Protein AF-A0A828Z2A7-F1 (afdb_monomer)

Foldseek 3Di:
DVVLVVVCPVVDDQLQVVCVVVVHDCVPQDDPSSQDPVNVVSVVVVVVVVVVVCCVVVVPDD

pLDDT: mean 75.42, std 8.53, range [54.59, 87.94]

Secondary structure (DSSP, 8-state):
-HHHHHHHHHHS--HHHHHHHTT---TT--GGGGS-HHHHHHHHHHHHHHHHHHHHHTT---

Organism: NCBI:txid1001589

Mean predicted aligned error: 8.72 Å

Radius of gyration: 15.38 Å; Cα contacts (8 Å, |Δi|>4): 28; chains: 1; bounding box: 37×17×42 Å

Structure (mmCIF, N/CA/C/O backbone):
data_AF-A0A828Z2A7-F1
#
_entry.id   AF-A0A828Z2A7-F1
#
loop_
_atom_site.group_PDB
_atom_site.id
_atom_site.type_symbol
_atom_site.label_atom_id
_atom_site.label_alt_id
_atom_site.label_comp_id
_atom_site.label_asym_id
_atom_site.label_entity_id
_atom_site.label_seq_id
_atom_site.pdbx_PDB_ins_code
_atom_site.Cartn_x
_atom_site.Cartn_y
_atom_site.Cartn_z
_atom_site.occupancy
_atom_site.B_iso_or_equiv
_atom_site.auth_seq_id
_atom_site.auth_comp_id
_atom_site.auth_asym_id
_atom_site.auth_atom_id
_atom_site.pdbx_PDB_model_num
ATOM 1 N N . MET A 1 1 ? 8.495 -9.096 -7.788 1.00 55.59 1 MET A N 1
ATOM 2 C CA . MET A 1 1 ? 7.112 -8.571 -7.680 1.00 55.59 1 MET A CA 1
ATOM 3 C C . MET A 1 1 ? 6.426 -8.892 -6.346 1.00 55.59 1 MET A C 1
ATOM 5 O O . MET A 1 1 ? 5.897 -7.978 -5.733 1.00 55.59 1 MET A O 1
ATOM 9 N N . PHE A 1 2 ? 6.445 -10.146 -5.865 1.00 54.59 2 PHE A N 1
ATOM 10 C CA . PHE A 1 2 ? 5.723 -10.566 -4.643 1.00 54.59 2 PHE A CA 1
ATOM 11 C C . PHE A 1 2 ? 6.224 -9.903 -3.342 1.00 54.59 2 PHE A C 1
ATOM 13 O O . PHE A 1 2 ? 5.442 -9.637 -2.433 1.00 54.59 2 PHE A O 1
ATOM 20 N N . CYS A 1 3 ? 7.519 -9.576 -3.265 1.00 63.81 3 CYS A N 1
ATOM 21 C CA . CYS A 1 3 ? 8.134 -9.068 -2.036 1.00 63.81 3 CYS A CA 1
ATOM 22 C C . CYS A 1 3 ? 7.642 -7.673 -1.625 1.00 63.81 3 CYS A C 1
ATOM 24 O O . CYS A 1 3 ? 7.584 -7.392 -0.440 1.00 63.81 3 CYS A O 1
ATOM 26 N N . ILE A 1 4 ? 7.259 -6.803 -2.564 1.00 67.38 4 ILE A N 1
ATOM 27 C CA . ILE A 1 4 ? 6.884 -5.412 -2.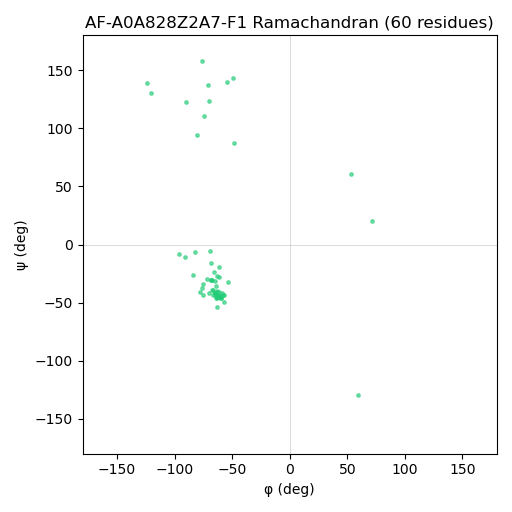246 1.00 67.38 4 ILE A CA 1
ATOM 28 C C . ILE A 1 4 ? 5.494 -5.358 -1.606 1.00 67.38 4 ILE A C 1
ATOM 30 O O . ILE A 1 4 ? 5.306 -4.683 -0.599 1.00 67.38 4 ILE A O 1
ATOM 34 N N . LEU A 1 5 ? 4.539 -6.122 -2.146 1.00 65.62 5 LEU A N 1
ATOM 35 C CA . LEU A 1 5 ? 3.212 -6.272 -1.542 1.00 65.62 5 LEU A CA 1
ATOM 36 C C . LEU A 1 5 ? 3.292 -7.003 -0.196 1.00 65.62 5 LEU A C 1
ATOM 38 O O . LEU A 1 5 ? 2.638 -6.584 0.754 1.00 65.62 5 LEU A O 1
ATOM 42 N N . GLY A 1 6 ? 4.148 -8.027 -0.088 1.00 68.06 6 GLY A N 1
ATOM 43 C CA . GLY A 1 6 ? 4.406 -8.718 1.179 1.00 68.06 6 GLY A CA 1
ATOM 44 C C . GLY A 1 6 ? 5.017 -7.804 2.247 1.00 68.06 6 GLY A C 1
ATOM 45 O O . GLY A 1 6 ? 4.543 -7.780 3.376 1.00 68.06 6 GLY A O 1
ATOM 46 N N . ILE A 1 7 ? 6.015 -6.988 1.890 1.00 72.25 7 ILE A N 1
ATOM 47 C CA . ILE A 1 7 ? 6.609 -5.990 2.794 1.00 72.25 7 ILE A CA 1
ATOM 48 C C . ILE A 1 7 ? 5.571 -4.932 3.189 1.00 72.25 7 ILE A C 1
ATOM 50 O O . ILE A 1 7 ? 5.496 -4.562 4.358 1.00 72.25 7 ILE A O 1
ATOM 54 N N . GLY A 1 8 ? 4.737 -4.485 2.246 1.00 67.44 8 GLY A N 1
ATOM 55 C CA . GLY A 1 8 ? 3.631 -3.568 2.523 1.00 67.44 8 GLY A CA 1
ATOM 56 C C . GLY A 1 8 ? 2.646 -4.131 3.552 1.00 67.44 8 GLY A C 1
ATOM 57 O O . GLY A 1 8 ? 2.2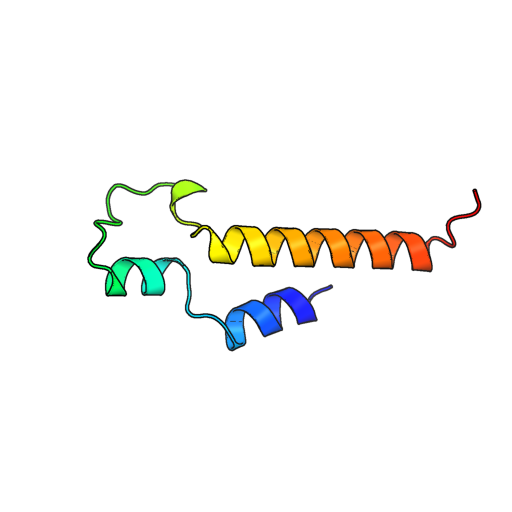78 -3.430 4.486 1.00 67.44 8 GLY A O 1
ATOM 58 N N . MET A 1 9 ? 2.288 -5.411 3.436 1.00 70.19 9 MET A N 1
ATOM 59 C CA . MET A 1 9 ? 1.419 -6.104 4.397 1.00 70.19 9 MET A CA 1
ATOM 60 C C . MET A 1 9 ? 2.063 -6.328 5.772 1.00 70.19 9 MET A C 1
ATOM 62 O O . MET A 1 9 ? 1.354 -6.344 6.770 1.00 70.19 9 MET A O 1
ATOM 66 N N . ILE A 1 10 ? 3.387 -6.494 5.849 1.00 74.75 10 ILE A N 1
ATOM 67 C CA . ILE A 1 10 ? 4.096 -6.676 7.129 1.00 74.75 10 ILE A CA 1
ATOM 68 C C . ILE A 1 10 ? 4.276 -5.340 7.862 1.00 74.75 10 ILE A C 1
ATOM 70 O O . ILE A 1 10 ? 4.153 -5.282 9.083 1.00 74.75 10 ILE A O 1
ATOM 74 N N . LEU A 1 11 ? 4.599 -4.269 7.131 1.00 70.75 11 LEU A N 1
ATOM 75 C CA . LEU A 1 11 ? 4.908 -2.962 7.716 1.00 70.75 11 LEU A CA 1
ATOM 76 C C . LEU A 1 11 ? 3.667 -2.116 8.006 1.00 70.75 11 LEU A C 1
ATOM 78 O O . LEU A 1 11 ? 3.720 -1.244 8.876 1.00 70.75 11 LEU A O 1
ATOM 82 N N . PHE A 1 12 ? 2.570 -2.333 7.279 1.00 72.75 12 PHE A N 1
ATOM 83 C CA . PHE A 1 12 ? 1.366 -1.523 7.403 1.00 72.75 12 PHE A CA 1
ATOM 84 C C . PHE A 1 12 ? 0.169 -2.368 7.813 1.00 72.75 12 PHE A C 1
ATOM 86 O O . PHE A 1 12 ? -0.154 -3.378 7.196 1.00 72.75 12 PHE A O 1
ATOM 93 N N . THR A 1 13 ? -0.527 -1.889 8.840 1.00 70.19 13 THR A N 1
ATOM 94 C CA . THR A 1 13 ? -1.814 -2.421 9.277 1.00 70.19 13 THR A CA 1
ATOM 95 C C . THR A 1 13 ? -2.814 -2.443 8.121 1.00 70.19 13 THR A C 1
ATOM 97 O O . THR A 1 13 ? -2.899 -1.491 7.334 1.00 70.19 13 THR A O 1
ATOM 100 N N . ASP A 1 14 ? -3.599 -3.519 8.042 1.00 73.88 14 ASP A N 1
ATOM 101 C CA . ASP A 1 14 ? -4.632 -3.689 7.026 1.00 73.88 14 ASP A CA 1
ATOM 102 C C . ASP A 1 14 ? -5.533 -2.447 6.916 1.00 73.88 14 ASP A C 1
ATOM 104 O O . ASP A 1 14 ? -5.899 -1.851 7.938 1.00 73.88 14 ASP A O 1
ATOM 108 N N . PRO A 1 15 ? -5.982 -2.076 5.703 1.00 73.19 15 PRO A N 1
ATOM 109 C CA . PRO A 1 15 ? -6.784 -0.870 5.501 1.00 73.19 15 PRO A CA 1
ATOM 110 C C . PRO A 1 15 ? -8.114 -0.935 6.265 1.00 73.19 15 PRO A C 1
ATOM 112 O O . PRO A 1 15 ? -8.644 0.088 6.694 1.00 73.19 15 PRO A O 1
ATOM 115 N N . LYS A 1 16 ? -8.630 -2.150 6.494 1.00 74.44 16 LYS A N 1
ATOM 116 C CA . LYS A 1 16 ? -9.776 -2.402 7.371 1.00 74.44 16 LYS A CA 1
ATOM 117 C C . LYS A 1 16 ? -9.461 -2.018 8.815 1.00 74.44 16 LYS A C 1
ATOM 119 O O . LYS A 1 16 ? -10.192 -1.238 9.410 1.00 74.44 16 LYS A O 1
ATOM 124 N N . SER A 1 17 ? -8.370 -2.543 9.359 1.00 76.00 17 SER A N 1
ATOM 125 C CA . SER A 1 17 ? -7.951 -2.318 10.742 1.00 76.00 17 SER A CA 1
ATOM 126 C C . SER A 1 17 ? -7.604 -0.846 11.010 1.00 76.00 17 SER A C 1
ATOM 128 O O . SER A 1 17 ? -7.968 -0.328 12.063 1.00 76.00 17 SER A O 1
ATOM 130 N N . GLU A 1 18 ? -7.014 -0.131 10.041 1.00 76.44 18 GLU A N 1
ATOM 131 C CA . GLU A 1 18 ? -6.815 1.330 10.112 1.00 76.44 18 GLU A CA 1
ATOM 132 C C . GLU A 1 18 ? -8.132 2.102 10.272 1.00 76.44 18 GLU A C 1
ATOM 134 O O . GLU A 1 18 ? -8.203 3.056 11.048 1.00 76.44 18 GLU A O 1
ATOM 139 N N . ARG A 1 19 ? -9.177 1.704 9.540 1.00 74.44 19 ARG A N 1
ATOM 140 C CA . ARG A 1 19 ? -10.488 2.366 9.578 1.00 74.44 19 ARG A CA 1
ATOM 141 C C . ARG A 1 19 ? -11.286 2.016 10.831 1.00 74.44 19 ARG A C 1
ATOM 143 O O . ARG A 1 19 ? -11.898 2.911 11.408 1.00 74.44 19 ARG A O 1
ATOM 150 N N . ILE A 1 20 ? -11.203 0.766 11.308 1.00 80.75 20 ILE A N 1
ATOM 151 C CA . ILE A 1 20 ? -11.798 0.356 12.596 1.00 80.75 20 ILE A CA 1
ATOM 152 C C . ILE A 1 20 ? -11.175 1.183 13.723 1.00 80.75 20 ILE A C 1
ATOM 154 O O . ILE A 1 20 ? -11.895 1.731 14.552 1.00 80.75 20 ILE A O 1
ATOM 158 N N . ALA A 1 21 ? -9.846 1.329 13.727 1.00 80.69 21 ALA A N 1
ATOM 159 C CA . ALA A 1 21 ? -9.134 2.112 14.736 1.00 80.69 21 ALA A CA 1
ATOM 160 C C . ALA A 1 21 ? -9.496 3.609 14.712 1.00 80.69 21 ALA A C 1
ATOM 162 O O . ALA A 1 21 ? -9.417 4.275 15.740 1.00 80.69 21 ALA A O 1
ATOM 163 N N . ARG A 1 22 ? -9.916 4.143 13.557 1.00 79.81 22 ARG A N 1
ATOM 164 C CA . ARG A 1 22 ? -10.432 5.516 13.417 1.00 79.81 22 ARG A CA 1
ATOM 165 C C . ARG A 1 22 ? -11.907 5.666 13.803 1.00 79.81 22 ARG A C 1
ATOM 167 O O . ARG A 1 22 ? -12.396 6.791 13.821 1.00 79.81 22 ARG A O 1
ATOM 174 N N . GLY A 1 23 ? -12.606 4.569 14.097 1.00 80.00 23 GLY A N 1
ATOM 175 C CA . GLY A 1 23 ? -14.042 4.577 14.378 1.00 80.00 23 GLY A CA 1
ATOM 176 C C . GLY A 1 23 ? -14.912 4.834 13.144 1.00 80.00 23 GLY A C 1
ATOM 177 O O . GLY A 1 23 ? -16.057 5.253 13.295 1.00 80.00 23 GLY A O 1
ATOM 178 N N . GLU A 1 24 ? -14.392 4.618 11.928 1.00 78.38 24 GLU A N 1
ATOM 179 C CA . GLU A 1 24 ? -15.201 4.714 10.708 1.00 78.38 24 GLU A CA 1
ATOM 180 C C . GLU A 1 24 ? -16.177 3.533 10.625 1.00 78.38 24 GLU A C 1
ATOM 182 O O . GLU A 1 24 ? -15.797 2.383 10.857 1.00 78.38 24 GLU A O 1
ATOM 187 N N . ASP A 1 25 ? -17.428 3.799 10.239 1.00 77.50 25 ASP A N 1
ATOM 188 C CA . ASP A 1 25 ? -18.381 2.735 9.930 1.00 77.50 25 ASP A CA 1
ATOM 189 C C . ASP A 1 25 ? -18.042 2.097 8.576 1.00 77.50 25 ASP A C 1
ATOM 191 O O . ASP A 1 25 ? -18.181 2.691 7.504 1.00 77.50 25 ASP A O 1
ATOM 195 N N . ILE A 1 26 ? -17.578 0.854 8.645 1.00 75.56 26 ILE A N 1
ATOM 196 C CA . ILE A 1 26 ? -17.079 0.089 7.502 1.00 75.56 26 ILE A CA 1
ATOM 197 C C . ILE A 1 26 ? -18.146 -0.827 6.913 1.00 75.56 26 ILE A C 1
ATOM 199 O O . ILE A 1 26 ? -17.945 -1.389 5.839 1.00 75.56 26 ILE A O 1
ATOM 203 N N . SER A 1 27 ? -19.297 -0.953 7.578 1.00 74.75 27 SER A N 1
ATOM 204 C CA . SER A 1 27 ? -20.422 -1.758 7.091 1.00 74.75 27 SER A CA 1
ATOM 205 C C . SER A 1 27 ? -21.036 -1.186 5.804 1.00 74.75 27 SER A C 1
ATOM 207 O O . SER A 1 27 ? -21.595 -1.923 4.996 1.00 74.75 27 SER A O 1
ATOM 209 N N . GLN A 1 28 ? -20.854 0.117 5.576 1.00 69.31 28 GLN A N 1
ATOM 210 C CA . GLN A 1 28 ? -21.314 0.856 4.396 1.00 69.31 28 GLN A CA 1
ATOM 211 C C . GLN A 1 28 ? -20.274 0.897 3.257 1.00 69.31 28 GLN A C 1
ATOM 213 O O . GLN A 1 28 ? -20.570 1.355 2.148 1.00 69.31 28 GLN A O 1
ATOM 218 N N . LEU A 1 29 ? -19.031 0.471 3.512 1.00 72.19 29 LEU A N 1
ATOM 219 C CA . LEU A 1 29 ? -17.939 0.551 2.543 1.00 72.19 29 LEU A CA 1
ATOM 220 C C . LEU A 1 29 ? -17.894 -0.730 1.706 1.00 72.19 29 LEU A C 1
ATOM 222 O O . LEU A 1 29 ? -17.747 -1.827 2.229 1.00 72.19 29 LEU A O 1
ATOM 226 N N . ASN A 1 30 ? -17.997 -0.582 0.383 1.00 68.12 30 ASN A N 1
ATOM 227 C CA . ASN A 1 30 ? -18.012 -1.702 -0.556 1.00 68.12 30 ASN A CA 1
ATOM 228 C C . ASN A 1 30 ? -16.897 -1.556 -1.606 1.00 68.12 30 ASN A C 1
ATOM 230 O O . ASN A 1 30 ? -16.642 -0.456 -2.109 1.00 68.12 30 ASN A O 1
ATOM 234 N N . GLY A 1 31 ? -16.226 -2.664 -1.931 1.00 72.81 31 GLY A N 1
ATOM 235 C CA . GLY A 1 31 ? -15.193 -2.734 -2.973 1.00 72.81 31 GLY A CA 1
ATOM 236 C C . GLY A 1 31 ? -13.993 -1.802 -2.749 1.00 72.81 31 GLY A C 1
ATOM 237 O O . GLY A 1 31 ? -13.398 -1.769 -1.677 1.00 72.81 31 GLY A O 1
ATOM 238 N N . TYR A 1 32 ? -13.628 -1.017 -3.768 1.00 68.62 32 TYR A N 1
ATOM 239 C CA . TYR A 1 32 ? -12.455 -0.126 -3.751 1.00 68.62 32 TYR A CA 1
ATOM 240 C C . TYR A 1 32 ? -12.511 0.968 -2.669 1.00 68.62 32 TYR A C 1
ATOM 242 O O . TYR A 1 32 ? -11.473 1.513 -2.295 1.00 68.62 32 TYR A O 1
ATOM 250 N N . ARG A 1 33 ? -13.701 1.276 -2.127 1.00 70.56 33 ARG A N 1
ATOM 251 C CA . ARG A 1 33 ? -13.860 2.251 -1.033 1.00 70.56 33 ARG A CA 1
ATOM 252 C C . ARG A 1 33 ? -13.260 1.760 0.286 1.00 70.56 33 ARG A C 1
ATOM 254 O O . ARG A 1 33 ? -13.038 2.581 1.168 1.00 70.56 33 ARG A O 1
ATOM 261 N N . PHE A 1 34 ? -12.966 0.465 0.416 1.00 72.62 34 PHE A N 1
ATOM 262 C CA . PHE 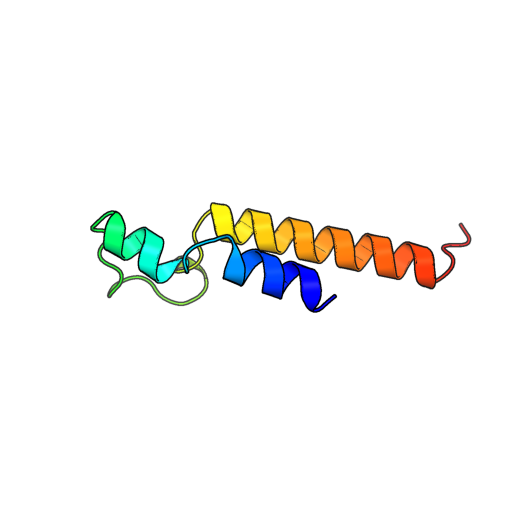A 1 34 ? -12.288 -0.103 1.584 1.00 72.62 34 PHE A CA 1
ATOM 263 C C . PHE A 1 34 ? -10.802 0.272 1.652 1.00 72.62 34 PHE A C 1
ATOM 265 O O . PHE A 1 34 ? -10.236 0.391 2.738 1.00 72.62 34 PHE A O 1
ATOM 272 N N . ILE A 1 35 ? -10.170 0.490 0.497 1.00 77.12 35 ILE A N 1
ATOM 273 C CA . ILE A 1 35 ? -8.741 0.791 0.397 1.00 77.12 35 ILE A CA 1
ATOM 274 C C . ILE A 1 35 ? -8.509 2.203 0.950 1.00 77.12 35 ILE A C 1
ATOM 276 O O . ILE A 1 35 ? -9.162 3.164 0.533 1.00 77.12 35 ILE A O 1
ATOM 280 N N . THR A 1 36 ? -7.631 2.347 1.944 1.00 79.94 36 THR A N 1
ATOM 281 C CA . THR A 1 36 ? -7.267 3.668 2.482 1.00 79.94 36 THR A CA 1
ATOM 282 C C . THR A 1 36 ? -6.301 4.382 1.525 1.00 79.94 36 THR A C 1
ATOM 284 O O . THR 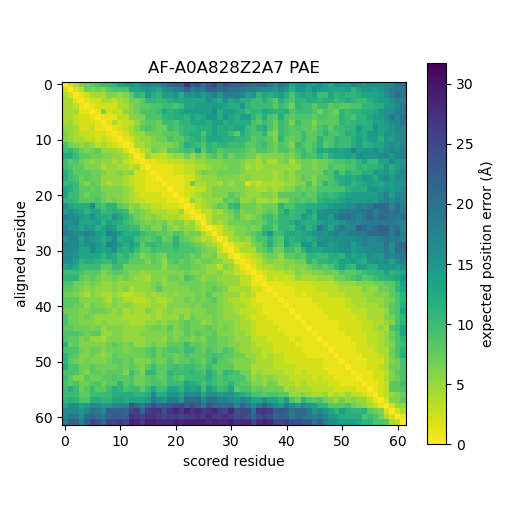A 1 36 ? -5.620 3.725 0.733 1.00 79.94 36 THR A O 1
ATOM 287 N N . PRO A 1 37 ? -6.191 5.725 1.576 1.00 81.12 37 PRO A N 1
ATOM 288 C CA . PRO A 1 37 ? -5.263 6.475 0.720 1.00 81.12 37 PRO A CA 1
ATOM 289 C C . PRO A 1 37 ? -3.811 5.977 0.805 1.00 81.12 37 PRO A C 1
ATOM 291 O O . PRO A 1 37 ? -3.084 5.981 -0.185 1.00 81.12 37 PRO A O 1
ATOM 294 N N . ARG A 1 38 ? -3.398 5.486 1.980 1.00 81.62 38 ARG A N 1
ATOM 295 C CA . ARG A 1 38 ? -2.079 4.881 2.198 1.00 81.62 38 ARG A CA 1
ATOM 296 C C . ARG A 1 38 ? -1.889 3.611 1.369 1.00 81.62 38 ARG A C 1
ATOM 298 O O . ARG A 1 38 ? -0.867 3.456 0.710 1.00 81.62 38 ARG A O 1
ATOM 305 N N . TRP A 1 39 ? -2.884 2.733 1.355 1.00 82.56 39 TRP A N 1
ATOM 306 C CA . TRP A 1 39 ? -2.844 1.504 0.566 1.00 82.56 39 TRP A CA 1
ATOM 307 C C . TRP A 1 39 ? -2.896 1.767 -0.944 1.00 82.56 39 TRP A C 1
ATOM 309 O O . TRP A 1 39 ? -2.244 1.053 -1.703 1.00 82.56 39 TRP A O 1
ATOM 319 N N . TRP A 1 40 ? -3.556 2.844 -1.381 1.00 84.69 40 TRP A N 1
ATOM 320 C CA . TRP A 1 40 ? -3.442 3.327 -2.763 1.00 84.69 40 TRP A CA 1
ATOM 321 C C . TRP A 1 40 ? -2.010 3.731 -3.130 1.00 84.69 40 TRP A C 1
ATOM 323 O O . TRP A 1 40 ? -1.543 3.383 -4.213 1.00 84.69 40 TRP A O 1
ATOM 333 N N . ALA A 1 41 ? -1.285 4.400 -2.228 1.00 84.94 41 ALA A N 1
ATOM 334 C CA . ALA A 1 41 ? 0.118 4.748 -2.456 1.00 84.94 41 ALA A CA 1
ATOM 335 C C . ALA A 1 41 ? 1.016 3.501 -2.543 1.00 84.94 41 ALA A C 1
ATOM 337 O O . ALA A 1 41 ? 1.856 3.412 -3.436 1.00 84.94 41 ALA A O 1
ATOM 338 N N . ILE A 1 42 ? 0.806 2.508 -1.671 1.00 84.81 42 ILE A N 1
ATOM 339 C CA . ILE A 1 42 ? 1.548 1.234 -1.709 1.00 84.81 42 ILE A CA 1
ATOM 340 C C . ILE A 1 42 ? 1.293 0.500 -3.032 1.00 84.81 42 ILE A C 1
ATOM 342 O O . ILE A 1 42 ? 2.240 0.038 -3.667 1.00 84.81 42 ILE A O 1
ATOM 346 N N . LEU A 1 43 ? 0.034 0.435 -3.481 1.00 84.12 43 LEU A N 1
ATOM 347 C CA . LEU A 1 43 ? -0.321 -0.157 -4.774 1.00 84.12 43 LEU A CA 1
ATOM 348 C C . LEU A 1 43 ? 0.350 0.581 -5.936 1.00 84.12 43 LEU A C 1
ATOM 350 O O . LEU A 1 43 ? 0.925 -0.067 -6.807 1.00 84.12 43 LEU A O 1
ATOM 354 N N . ALA A 1 44 ? 0.336 1.916 -5.930 1.00 87.25 44 ALA A N 1
ATOM 355 C CA . ALA A 1 44 ? 0.990 2.717 -6.961 1.00 87.25 44 ALA A CA 1
ATOM 356 C C . ALA A 1 44 ? 2.502 2.450 -7.024 1.00 87.25 44 ALA A C 1
ATOM 358 O O . ALA A 1 44 ? 3.041 2.238 -8.108 1.00 87.25 44 ALA A O 1
ATOM 359 N N . ILE A 1 45 ? 3.180 2.382 -5.874 1.00 86.75 45 ILE A N 1
ATOM 360 C CA . ILE A 1 45 ? 4.615 2.061 -5.802 1.00 86.75 45 ILE A CA 1
ATOM 361 C C . ILE A 1 45 ? 4.879 0.635 -6.294 1.00 86.75 45 ILE A C 1
ATOM 363 O O . ILE A 1 45 ? 5.836 0.409 -7.036 1.00 86.75 45 ILE A O 1
ATOM 367 N N . ALA A 1 46 ? 4.034 -0.329 -5.92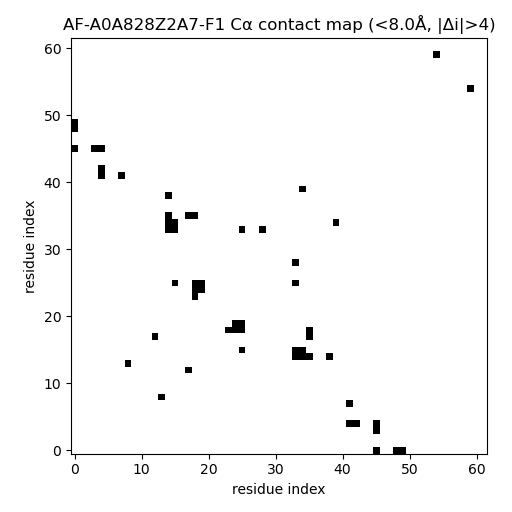3 1.00 84.94 46 ALA A N 1
ATOM 368 C CA . ALA A 1 46 ? 4.169 -1.708 -6.377 1.00 84.94 46 ALA A CA 1
ATOM 369 C C . ALA A 1 46 ? 4.029 -1.815 -7.904 1.00 84.94 46 ALA A C 1
ATOM 371 O O . ALA A 1 46 ? 4.859 -2.464 -8.539 1.00 84.94 46 ALA A O 1
ATOM 372 N N . PHE A 1 47 ? 3.042 -1.132 -8.494 1.00 85.38 47 PHE A N 1
ATOM 373 C CA . PHE A 1 47 ? 2.861 -1.057 -9.946 1.00 85.38 47 PHE A CA 1
ATOM 374 C C . PHE A 1 47 ? 4.015 -0.340 -10.646 1.00 85.38 47 PHE A C 1
ATOM 376 O O . PHE A 1 47 ? 4.493 -0.815 -11.672 1.00 85.38 47 PHE A O 1
ATOM 383 N N . LEU A 1 48 ? 4.506 0.766 -10.088 1.00 87.94 48 LEU A N 1
ATOM 384 C CA . LEU A 1 48 ? 5.642 1.489 -10.654 1.00 87.94 48 LEU A CA 1
ATOM 385 C C . LEU A 1 48 ? 6.911 0.631 -10.628 1.00 87.94 48 LEU A C 1
ATOM 387 O O . LEU A 1 48 ? 7.623 0.544 -11.620 1.00 87.94 48 LEU A 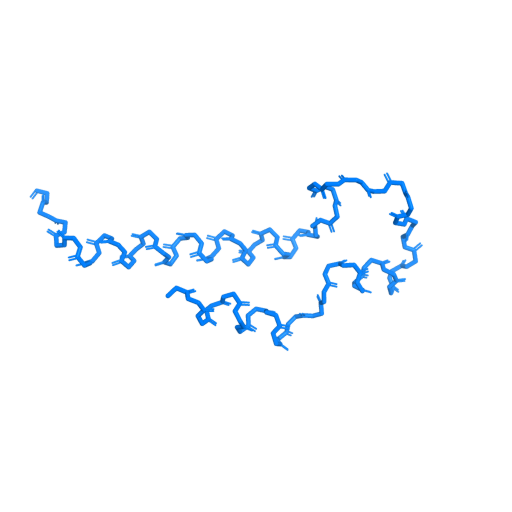O 1
ATOM 391 N N . THR A 1 49 ? 7.169 -0.057 -9.517 1.00 85.38 49 THR A N 1
ATOM 392 C CA . THR A 1 49 ? 8.342 -0.931 -9.394 1.00 85.38 49 THR A CA 1
ATOM 393 C C . THR A 1 49 ? 8.234 -2.134 -10.322 1.00 85.38 49 THR A C 1
ATOM 395 O O . THR A 1 49 ? 9.220 -2.528 -10.935 1.00 85.38 49 THR A O 1
ATOM 398 N N . ALA A 1 50 ? 7.033 -2.700 -10.453 1.00 83.06 50 ALA A N 1
ATOM 399 C CA . ALA A 1 50 ? 6.731 -3.739 -11.426 1.00 83.06 50 ALA A CA 1
ATOM 400 C C . ALA A 1 50 ? 7.040 -3.286 -12.854 1.00 83.06 50 ALA A C 1
ATOM 402 O O . ALA A 1 50 ? 7.741 -3.986 -13.577 1.00 83.06 50 ALA A O 1
ATOM 403 N N . PHE A 1 51 ? 6.561 -2.100 -13.221 1.00 84.56 51 PHE A N 1
ATOM 404 C CA . PHE A 1 51 ? 6.762 -1.511 -14.536 1.00 84.56 51 PHE A CA 1
ATOM 405 C C . PHE A 1 51 ? 8.236 -1.208 -14.818 1.00 84.56 51 PHE A C 1
ATOM 407 O O . PHE A 1 51 ? 8.740 -1.574 -15.869 1.00 84.56 51 PHE A O 1
ATOM 414 N N . VAL A 1 52 ? 8.957 -0.606 -13.868 1.00 85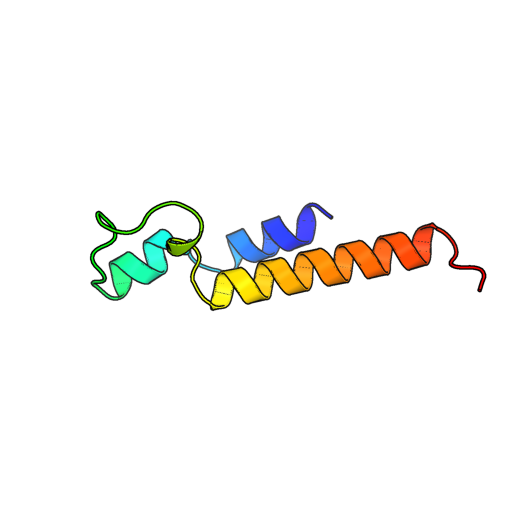.81 52 VAL A N 1
ATOM 415 C CA . VAL A 1 52 ? 10.402 -0.345 -13.995 1.00 85.81 52 VAL A CA 1
ATOM 416 C C . VAL A 1 52 ? 11.192 -1.649 -14.103 1.00 85.81 52 VAL A C 1
ATOM 418 O O . VAL A 1 52 ? 12.139 -1.736 -14.878 1.00 85.81 52 VAL A O 1
ATOM 421 N N . ASN A 1 53 ? 10.814 -2.674 -13.340 1.00 84.88 53 ASN A N 1
ATOM 422 C CA . ASN A 1 53 ? 11.466 -3.975 -13.406 1.00 84.88 53 ASN A CA 1
ATOM 423 C C . ASN A 1 53 ? 11.218 -4.666 -14.753 1.00 84.88 53 ASN A C 1
ATOM 425 O O . ASN A 1 53 ? 12.153 -5.213 -15.327 1.00 84.88 53 ASN A O 1
ATOM 429 N N . ASP A 1 54 ? 9.982 -4.630 -15.253 1.00 82.62 54 ASP A N 1
ATOM 430 C CA . ASP A 1 54 ? 9.641 -5.134 -16.585 1.00 82.62 54 ASP A CA 1
ATOM 431 C C . ASP A 1 54 ? 10.426 -4.383 -17.665 1.00 82.62 54 ASP A C 1
ATOM 433 O O . ASP A 1 54 ? 11.097 -5.010 -18.473 1.00 82.62 54 ASP A O 1
ATOM 437 N N . ALA A 1 55 ? 10.479 -3.054 -17.572 1.00 83.44 55 ALA A N 1
ATOM 438 C CA . ALA A 1 55 ? 11.233 -2.190 -18.467 1.00 83.44 55 ALA A CA 1
ATOM 439 C C . ALA A 1 55 ? 12.732 -2.518 -18.542 1.00 83.44 55 ALA A C 1
ATOM 441 O O . ALA A 1 55 ? 13.342 -2.533 -19.614 1.00 83.44 55 ALA A O 1
ATOM 442 N N . PHE A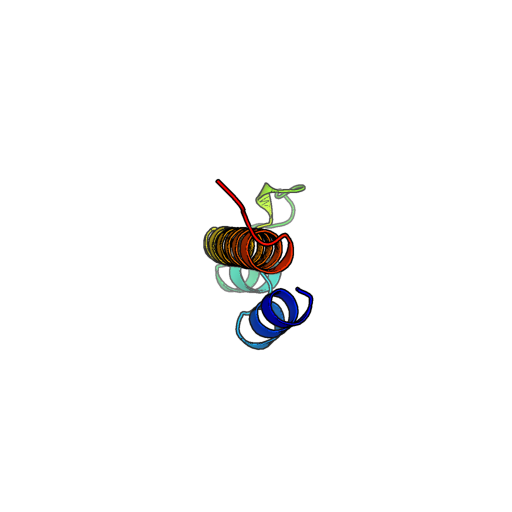 1 56 ? 13.340 -2.772 -17.384 1.00 81.06 56 PHE A N 1
ATOM 443 C CA . PHE A 1 56 ? 14.745 -3.153 -17.289 1.00 81.06 56 PHE A CA 1
ATOM 444 C C . PHE A 1 56 ? 14.996 -4.561 -17.838 1.00 81.06 56 PHE A C 1
ATOM 446 O O . PHE A 1 56 ? 15.991 -4.777 -18.528 1.00 81.06 56 PHE A O 1
ATOM 453 N N . LEU A 1 57 ? 14.111 -5.519 -17.542 1.00 79.12 57 LEU A N 1
ATOM 454 C CA . LEU A 1 57 ? 14.259 -6.914 -17.968 1.00 79.12 57 LEU A CA 1
ATOM 455 C C . LEU A 1 57 ? 13.934 -7.126 -19.445 1.00 79.12 57 LEU A C 1
ATOM 457 O O . LEU A 1 57 ? 14.579 -7.948 -20.092 1.00 79.12 57 LEU A O 1
ATOM 461 N N . SER A 1 58 ? 12.981 -6.373 -19.993 1.00 75.38 58 SER A N 1
ATOM 462 C CA . SER A 1 58 ? 12.680 -6.368 -21.423 1.00 75.38 58 SER A CA 1
ATOM 463 C C . SER A 1 58 ? 13.802 -5.733 -22.244 1.00 75.38 58 SER A C 1
ATOM 465 O O . SER A 1 58 ? 13.719 -5.740 -23.469 1.00 75.38 58 SER A O 1
ATOM 467 N N . GLY A 1 59 ? 14.830 -5.178 -21.581 1.00 62.91 59 GLY A N 1
ATOM 468 C CA . GLY A 1 59 ? 15.947 -4.493 -22.208 1.00 62.91 59 GLY A CA 1
ATOM 469 C C . GLY A 1 59 ? 15.423 -3.414 -23.132 1.00 62.91 59 GLY A C 1
ATOM 470 O O . GLY A 1 59 ? 15.617 -3.548 -24.335 1.00 62.91 59 GLY A O 1
ATOM 471 N N . TRP A 1 60 ? 14.682 -2.437 -22.583 1.00 56.16 60 TRP A N 1
ATOM 472 C CA . TRP A 1 60 ? 14.035 -1.346 -23.323 1.00 56.16 60 TRP A CA 1
ATOM 473 C C . TRP A 1 60 ? 15.022 -0.686 -24.298 1.00 56.16 60 TRP A C 1
ATOM 475 O O . TRP A 1 60 ? 15.712 0.279 -23.979 1.00 56.16 60 TRP A O 1
ATOM 485 N N . ASN A 1 61 ? 15.092 -1.262 -25.495 1.00 56.91 61 ASN A N 1
ATOM 486 C CA . ASN A 1 61 ? 15.768 -0.747 -26.665 1.00 56.91 61 ASN A CA 1
ATOM 487 C C . ASN A 1 61 ? 14.797 0.271 -27.241 1.00 56.91 61 ASN A C 1
ATOM 489 O O . ASN A 1 61 ? 13.840 -0.097 -27.925 1.00 56.91 61 ASN A O 1
ATOM 493 N N . PHE A 1 62 ? 14.986 1.526 -26.851 1.00 58.00 62 PHE A N 1
ATOM 494 C CA . PHE A 1 62 ? 14.424 2.643 -27.591 1.00 58.00 62 PHE A CA 1
ATOM 495 C C . PHE A 1 62 ? 15.287 2.911 -28.826 1.00 58.00 62 PHE A C 1
ATOM 497 O O . PHE A 1 62 ? 16.529 2.802 -28.696 1.00 58.00 62 PHE A O 1
#

Solvent-accessible surface area (backbone atoms only — not comparable to full-atom values): 3783 Å² total; per-residue (Å²): 115,70,63,56,59,50,48,48,59,74,77,39,78,52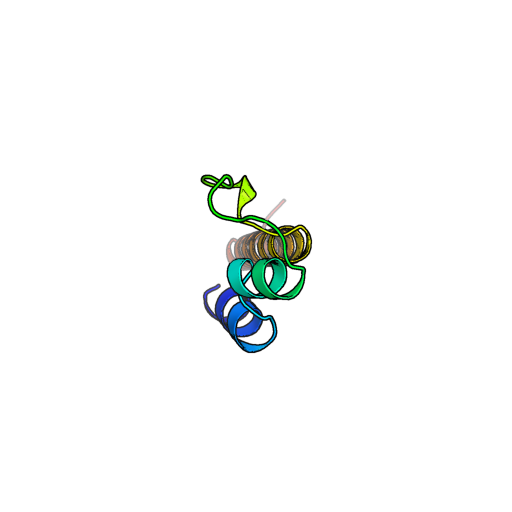,47,64,58,56,36,53,76,70,68,51,80,60,90,80,48,62,75,78,68,48,58,36,77,66,55,51,51,54,51,52,52,46,53,49,51,45,50,54,51,47,45,60,72,70,54,74,79,125

Sequence (62 aa):
MFCILGIGMILFTDPKSERIARGEDISQLNGYRFITPRWWAILAIAFLTAFVNDAFLSGWNF